Protein AF-A0A661SLY8-F1 (afdb_monomer)

Radius of gyration: 15.24 Å; Cα contacts (8 Å, |Δi|>4): 29; chains: 1; bounding box: 37×28×34 Å

Solvent-accessible surface area (backbone atoms only — not comparable to full-atom values): 4187 Å² total; per-residue (Å²): 141,88,86,85,91,81,78,94,60,94,82,84,41,83,43,100,64,77,59,94,91,51,89,36,59,49,97,63,84,54,69,66,57,53,49,51,52,53,51,49,53,49,31,62,75,68,67,34,70,92,52,38,84,76,35,63,79,66,69,75,105

Foldseek 3Di:
DDDDDDDPDDDADADPDDDPPDGDRDPDDDPVNVVVVVLVVVCVVVVCPPVLVVDPVSVVD

Mean predicted aligned error: 5.65 Å

Secondary structure (DSSP, 8-state):
-------SS----B-S-S-TT--PBPSS--HHHHHHHHHHHHHHHTT-GGGGGG-HHHHT-

Sequence (61 aa):
MRYRITNLAPLVISAKFGDRNMVTTEKYIPGTSVLGLLAKQVITKKNLSDKAHENEDFCNW

pLDDT: mean 88.02, std 6.55, range [68.94,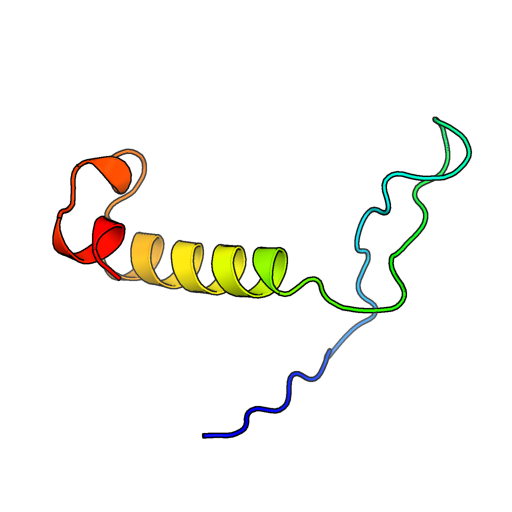 95.19]

Structure (mmCIF, N/CA/C/O backbone):
data_AF-A0A661SLY8-F1
#
_entry.id   AF-A0A661SLY8-F1
#
loop_
_atom_site.group_PDB
_atom_site.id
_atom_site.type_symbol
_atom_site.label_atom_id
_atom_site.label_alt_id
_atom_site.label_comp_id
_atom_site.label_asym_id
_atom_site.label_entity_id
_atom_site.label_seq_id
_atom_site.pdbx_PDB_ins_code
_atom_site.Cartn_x
_atom_site.Cartn_y
_atom_site.Cartn_z
_atom_site.occupancy
_atom_site.B_iso_or_equiv
_atom_site.auth_seq_id
_atom_site.auth_comp_id
_atom_site.auth_asym_id
_atom_site.auth_atom_id
_atom_site.pdbx_PDB_model_num
ATOM 1 N N . MET A 1 1 ? -7.920 -16.927 0.552 1.00 72.25 1 MET A N 1
ATOM 2 C CA . MET A 1 1 ? -8.288 -16.036 -0.577 1.00 72.25 1 MET A CA 1
ATOM 3 C C . MET A 1 1 ? -7.030 -15.641 -1.342 1.00 72.25 1 MET A C 1
ATOM 5 O O . MET A 1 1 ? -5.965 -15.627 -0.740 1.00 72.25 1 MET A O 1
ATOM 9 N N . ARG A 1 2 ? -7.127 -15.372 -2.650 1.00 90.88 2 ARG A N 1
ATOM 10 C CA . ARG A 1 2 ? -6.006 -14.927 -3.497 1.00 90.88 2 ARG A CA 1
ATOM 11 C C . ARG A 1 2 ? -6.416 -13.650 -4.226 1.00 90.88 2 ARG A C 1
ATOM 13 O O . ARG A 1 2 ? -7.519 -13.598 -4.758 1.00 90.88 2 ARG A O 1
ATOM 20 N N . TYR A 1 3 ? -5.528 -12.662 -4.257 1.00 89.62 3 TYR A N 1
ATOM 21 C CA . TYR A 1 3 ? -5.748 -11.369 -4.907 1.00 89.62 3 TYR A CA 1
ATOM 22 C C . TYR A 1 3 ? -4.667 -11.115 -5.960 1.00 89.62 3 TYR A C 1
ATOM 24 O O . TYR A 1 3 ? -3.550 -11.621 -5.840 1.00 89.62 3 TYR A O 1
ATOM 32 N N . ARG A 1 4 ? -5.000 -10.333 -6.992 1.00 94.00 4 ARG A N 1
ATOM 33 C CA . ARG A 1 4 ? -4.067 -9.886 -8.034 1.00 94.00 4 ARG A CA 1
ATOM 34 C C . ARG A 1 4 ? -4.027 -8.363 -8.027 1.00 94.00 4 ARG A C 1
ATOM 36 O O . ARG A 1 4 ? -5.066 -7.729 -8.168 1.00 94.00 4 ARG A O 1
ATOM 43 N N . ILE A 1 5 ? -2.832 -7.802 -7.870 1.00 91.69 5 ILE A N 1
ATOM 44 C CA . ILE A 1 5 ? -2.5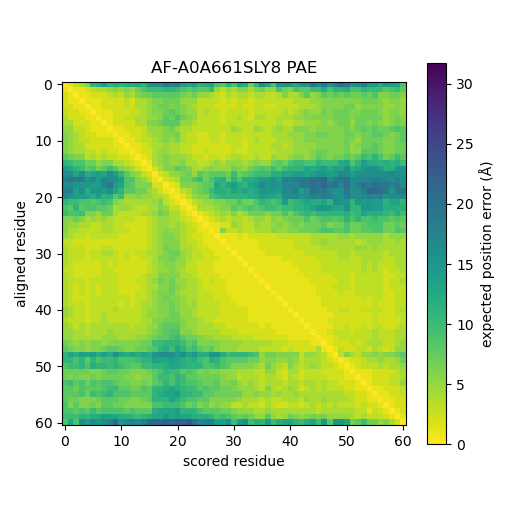93 -6.361 -7.964 1.00 91.69 5 ILE A CA 1
ATOM 45 C C . ILE A 1 5 ? -2.081 -6.072 -9.374 1.00 91.69 5 ILE A C 1
ATOM 47 O O . ILE A 1 5 ? -1.161 -6.740 -9.847 1.00 91.69 5 ILE A O 1
ATOM 51 N N . THR A 1 6 ? -2.686 -5.092 -10.040 1.00 94.06 6 THR A N 1
ATOM 52 C CA . THR A 1 6 ? -2.306 -4.652 -11.386 1.00 94.06 6 THR A CA 1
ATOM 53 C C . THR A 1 6 ? -2.061 -3.154 -11.355 1.00 94.06 6 THR A C 1
ATOM 55 O O . THR A 1 6 ? -2.862 -2.400 -10.806 1.00 94.06 6 THR A O 1
ATOM 58 N N . ASN A 1 7 ? -0.945 -2.720 -11.930 1.00 91.12 7 ASN A N 1
ATOM 59 C CA . ASN A 1 7 ? -0.631 -1.311 -12.088 1.00 91.12 7 ASN A CA 1
ATOM 60 C C . ASN A 1 7 ? -1.237 -0.779 -13.394 1.00 91.12 7 ASN A C 1
ATOM 62 O O . ASN A 1 7 ? -1.079 -1.380 -14.451 1.00 91.12 7 ASN A O 1
ATOM 66 N N . LEU A 1 8 ? -1.924 0.362 -13.322 1.00 95.19 8 LEU A N 1
ATOM 67 C CA . LEU A 1 8 ? -2.466 1.052 -14.504 1.00 95.19 8 LEU A CA 1
ATOM 68 C C . LEU A 1 8 ? -1.440 2.000 -15.150 1.00 95.19 8 LEU A C 1
ATOM 70 O O . LEU A 1 8 ? -1.646 2.473 -16.262 1.00 95.19 8 LEU A O 1
ATOM 74 N N . ALA A 1 9 ? -0.344 2.278 -14.442 1.00 94.56 9 ALA A N 1
ATOM 75 C CA . ALA A 1 9 ? 0.748 3.149 -14.855 1.00 94.56 9 ALA A CA 1
ATOM 76 C C . ALA A 1 9 ? 2.082 2.651 -14.256 1.00 94.56 9 ALA A C 1
ATOM 78 O O . ALA A 1 9 ? 2.068 1.821 -13.335 1.00 94.56 9 ALA A O 1
ATOM 79 N N . PRO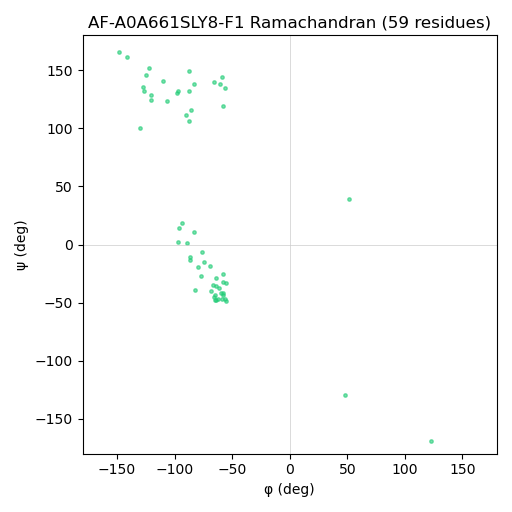 A 1 10 ? 3.240 3.131 -14.747 1.00 91.56 10 PRO A N 1
ATOM 80 C CA . PRO A 1 10 ? 4.532 2.863 -14.119 1.00 91.56 10 PRO A CA 1
ATOM 81 C C . PRO A 1 10 ? 4.547 3.314 -12.651 1.00 91.56 10 PRO A C 1
ATOM 83 O O . PRO A 1 10 ? 4.084 4.406 -12.328 1.00 91.56 10 PRO A O 1
ATOM 86 N N . LEU A 1 11 ? 5.071 2.466 -11.764 1.00 90.25 11 LEU A N 1
ATOM 87 C CA . LEU A 1 11 ? 5.174 2.742 -10.330 1.00 90.25 11 LEU A CA 1
ATOM 88 C C . LEU A 1 11 ? 6.635 2.943 -9.941 1.00 90.25 11 LEU A C 1
ATOM 90 O O . LEU A 1 11 ? 7.502 2.205 -10.402 1.00 90.25 11 LEU A O 1
ATOM 94 N N . VAL A 1 12 ? 6.878 3.907 -9.055 1.00 92.00 12 VAL A N 1
ATOM 95 C CA . VAL A 1 12 ? 8.180 4.134 -8.420 1.00 92.00 12 VAL A CA 1
ATOM 96 C C . VAL A 1 12 ? 8.081 3.666 -6.974 1.00 92.00 12 VAL A C 1
ATOM 98 O O . VAL A 1 12 ? 7.206 4.114 -6.234 1.00 92.00 12 VAL A O 1
ATOM 101 N N . ILE A 1 13 ? 8.963 2.753 -6.575 1.00 90.56 13 ILE A N 1
ATOM 102 C CA . ILE A 1 13 ? 9.005 2.194 -5.219 1.00 90.56 13 ILE A CA 1
ATOM 103 C C . ILE A 1 13 ? 10.434 2.303 -4.724 1.00 90.56 13 ILE A C 1
ATOM 105 O O . ILE A 1 13 ? 11.266 1.493 -5.107 1.00 90.56 13 ILE A O 1
ATOM 109 N N . SER A 1 14 ? 10.728 3.304 -3.901 1.00 88.44 14 SER A N 1
ATOM 110 C CA . SER A 1 14 ? 12.100 3.590 -3.485 1.00 88.44 14 SER A CA 1
ATOM 111 C C . SER A 1 14 ? 12.757 2.392 -2.800 1.00 88.44 14 SER A C 1
ATOM 113 O O . SER A 1 14 ? 12.309 1.955 -1.737 1.00 88.44 14 SER A O 1
ATOM 115 N N . ALA A 1 15 ? 13.847 1.908 -3.386 1.00 84.50 15 ALA A N 1
ATOM 116 C CA . ALA A 1 15 ? 14.704 0.908 -2.779 1.00 84.50 15 ALA A CA 1
ATOM 117 C C . ALA A 1 15 ? 15.772 1.575 -1.900 1.00 84.5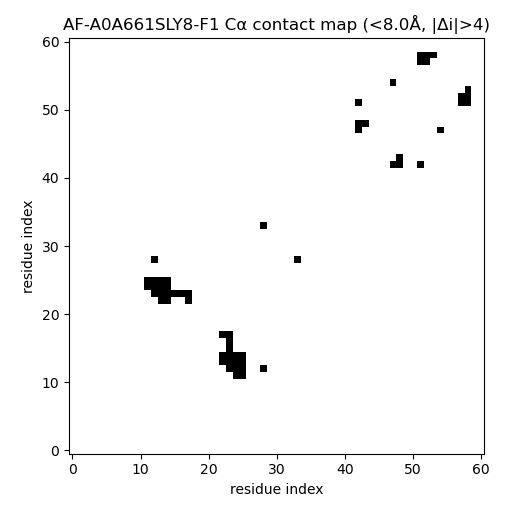0 15 ALA A C 1
ATOM 119 O O . ALA A 1 15 ? 16.216 2.693 -2.160 1.00 84.50 15 ALA A O 1
ATOM 120 N N . LYS A 1 16 ? 16.201 0.894 -0.831 1.00 76.62 16 LYS A N 1
ATOM 121 C CA . LYS A 1 16 ? 17.191 1.434 0.130 1.00 76.62 16 LYS A CA 1
ATOM 122 C C . LYS A 1 16 ? 18.653 1.262 -0.309 1.00 76.62 16 LYS A C 1
ATOM 124 O O . LYS A 1 16 ? 19.553 1.460 0.503 1.00 76.62 16 LYS A O 1
ATOM 129 N N . PHE A 1 17 ? 18.903 0.868 -1.556 1.00 73.88 17 PHE A N 1
ATOM 130 C CA . PHE A 1 17 ? 20.244 0.595 -2.073 1.00 73.88 17 PHE A CA 1
ATOM 131 C C . PHE A 1 17 ? 20.536 1.412 -3.337 1.00 73.88 17 PHE A C 1
ATOM 133 O O . PHE A 1 17 ? 19.652 1.632 -4.166 1.00 73.88 17 PHE A O 1
ATOM 140 N N . GLY A 1 18 ? 21.798 1.812 -3.506 1.00 69.69 18 GLY A N 1
ATOM 141 C CA . GLY A 1 18 ? 22.265 2.592 -4.652 1.00 69.69 18 GLY A CA 1
ATOM 142 C C . GLY A 1 18 ? 22.919 3.914 -4.254 1.00 69.69 18 GLY A C 1
ATOM 143 O O . GLY A 1 18 ? 23.228 4.143 -3.084 1.00 69.69 18 GLY A O 1
ATOM 144 N N . ASP A 1 19 ? 23.155 4.762 -5.253 1.00 76.69 19 ASP A N 1
ATOM 145 C CA . ASP A 1 19 ? 23.673 6.117 -5.063 1.00 76.69 19 ASP A CA 1
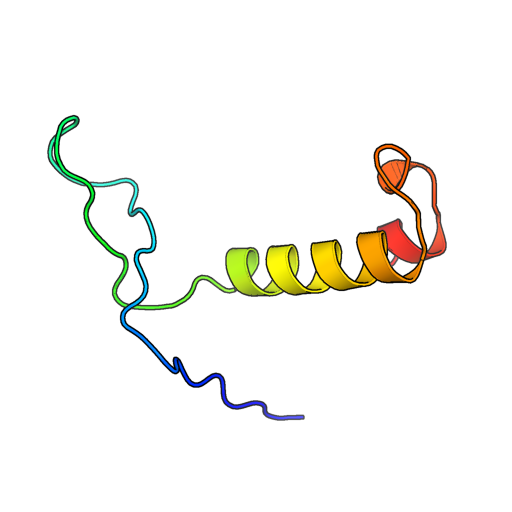ATOM 146 C C . ASP A 1 19 ? 22.647 6.985 -4.318 1.00 76.69 19 ASP A C 1
ATOM 148 O O . ASP A 1 19 ? 21.450 6.928 -4.598 1.00 76.69 19 ASP A O 1
ATOM 152 N N . ARG A 1 20 ? 23.116 7.820 -3.384 1.00 72.44 20 ARG A N 1
ATOM 153 C CA . ARG A 1 20 ? 22.271 8.714 -2.573 1.00 72.44 20 ARG A CA 1
ATOM 154 C C . ARG A 1 20 ? 21.439 9.690 -3.410 1.00 72.44 20 ARG A C 1
ATOM 156 O O . ARG A 1 20 ? 20.401 10.145 -2.938 1.00 72.44 20 ARG A O 1
ATOM 163 N N . ASN A 1 21 ? 21.895 10.005 -4.619 1.00 80.81 21 ASN A N 1
ATOM 164 C CA . ASN A 1 21 ? 21.258 10.942 -5.537 1.00 80.81 21 ASN A CA 1
ATOM 165 C C . ASN A 1 21 ? 20.383 10.250 -6.593 1.00 80.81 21 ASN A C 1
ATOM 167 O O . ASN A 1 21 ? 19.823 10.926 -7.455 1.00 80.81 21 ASN A O 1
ATOM 171 N N . MET A 1 22 ? 20.248 8.920 -6.547 1.00 81.50 22 MET A N 1
ATOM 172 C CA . MET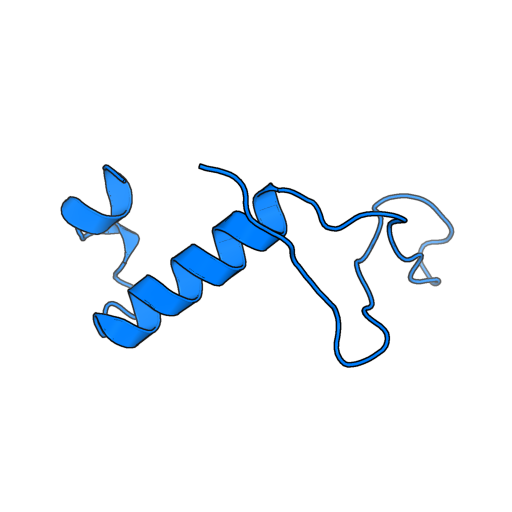 A 1 22 ? 19.451 8.155 -7.503 1.00 81.50 22 MET A CA 1
ATOM 173 C C . MET A 1 22 ? 18.340 7.383 -6.790 1.00 81.50 22 MET A C 1
ATOM 175 O O . MET A 1 22 ? 18.587 6.623 -5.859 1.00 81.50 22 MET A O 1
ATOM 179 N N . VAL A 1 23 ? 17.098 7.534 -7.259 1.00 81.31 23 VAL A N 1
ATOM 180 C CA . VAL A 1 23 ? 15.981 6.708 -6.783 1.00 81.31 23 VAL A CA 1
ATOM 181 C C . VAL A 1 23 ? 15.924 5.438 -7.621 1.00 81.31 23 VAL A C 1
ATOM 183 O O . VAL A 1 23 ? 15.512 5.451 -8.781 1.00 81.31 23 VAL A O 1
ATOM 186 N N . THR A 1 24 ? 16.338 4.326 -7.028 1.00 83.38 24 THR A N 1
ATOM 187 C CA . THR A 1 24 ? 16.146 2.985 -7.583 1.00 83.38 24 THR A CA 1
ATOM 188 C C . THR A 1 24 ? 14.750 2.483 -7.220 1.00 83.38 24 THR A C 1
ATOM 190 O O . THR A 1 24 ? 14.267 2.703 -6.110 1.00 83.38 24 THR A O 1
ATOM 193 N N . THR A 1 25 ? 14.067 1.839 -8.172 1.00 86.31 25 THR A N 1
ATOM 194 C CA . THR A 1 25 ? 12.745 1.243 -7.935 1.00 86.31 25 THR A CA 1
ATOM 195 C C . THR A 1 25 ? 12.859 -0.247 -7.631 1.00 86.31 25 THR A C 1
ATOM 197 O O . THR A 1 25 ? 13.529 -0.977 -8.363 1.00 86.31 25 THR A O 1
ATOM 200 N N . GLU A 1 26 ? 12.187 -0.702 -6.574 1.00 88.81 26 GLU A N 1
ATOM 201 C CA . GLU A 1 26 ? 12.051 -2.118 -6.233 1.00 88.81 26 GLU A CA 1
ATOM 202 C C . GLU A 1 26 ? 11.376 -2.905 -7.364 1.00 88.81 26 GLU A C 1
ATOM 204 O O . GLU A 1 26 ? 10.443 -2.437 -8.017 1.00 88.81 26 GLU A O 1
ATOM 209 N N . LYS A 1 27 ? 11.810 -4.153 -7.570 1.00 89.81 27 LYS A N 1
ATOM 210 C CA . LYS A 1 27 ? 11.243 -5.044 -8.605 1.00 89.81 27 LYS A CA 1
ATOM 211 C C . LYS A 1 27 ? 9.879 -5.633 -8.227 1.00 89.81 27 LYS A C 1
ATOM 213 O O . LYS A 1 27 ? 9.269 -6.337 -9.028 1.00 89.81 27 LYS A O 1
ATOM 218 N N . TYR A 1 28 ? 9.424 -5.395 -7.003 1.00 90.31 28 TYR A N 1
ATOM 219 C CA . TYR A 1 28 ? 8.173 -5.901 -6.454 1.00 90.31 28 TYR A CA 1
ATOM 220 C C . TYR A 1 28 ? 7.513 -4.828 -5.588 1.00 90.31 28 TYR A C 1
ATOM 222 O O . TYR A 1 28 ? 8.169 -3.895 -5.134 1.00 90.31 28 TYR A O 1
ATOM 230 N N . ILE A 1 29 ? 6.212 -4.979 -5.331 1.00 91.75 29 ILE A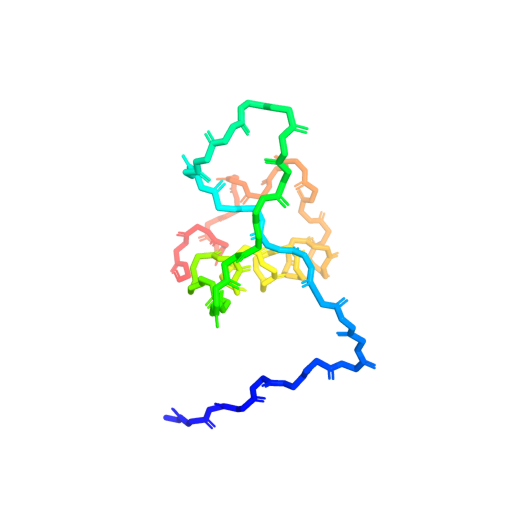 N 1
ATOM 231 C CA . ILE A 1 29 ? 5.491 -4.143 -4.367 1.00 91.75 29 ILE A CA 1
ATOM 232 C C . ILE A 1 29 ? 5.664 -4.771 -2.977 1.00 91.75 29 ILE A C 1
ATOM 234 O O . ILE A 1 29 ? 5.185 -5.891 -2.775 1.00 91.75 29 ILE A O 1
ATOM 238 N N . PRO A 1 30 ? 6.323 -4.106 -2.008 1.00 92.56 30 PRO A N 1
ATOM 239 C CA . PRO A 1 30 ? 6.459 -4.643 -0.662 1.00 92.56 30 PRO A CA 1
ATOM 240 C C . PRO A 1 30 ? 5.091 -4.851 -0.009 1.00 92.56 30 PRO A C 1
ATOM 242 O O . PRO A 1 30 ? 4.215 -3.986 -0.086 1.00 92.56 30 PRO A O 1
ATOM 245 N N . GLY A 1 31 ? 4.912 -5.973 0.694 1.00 91.31 31 GLY A N 1
ATOM 246 C CA . GLY A 1 31 ? 3.665 -6.251 1.418 1.00 91.31 31 GLY A CA 1
ATOM 247 C C . GLY A 1 31 ? 3.327 -5.169 2.450 1.00 91.31 31 GLY A C 1
ATOM 248 O O . GLY 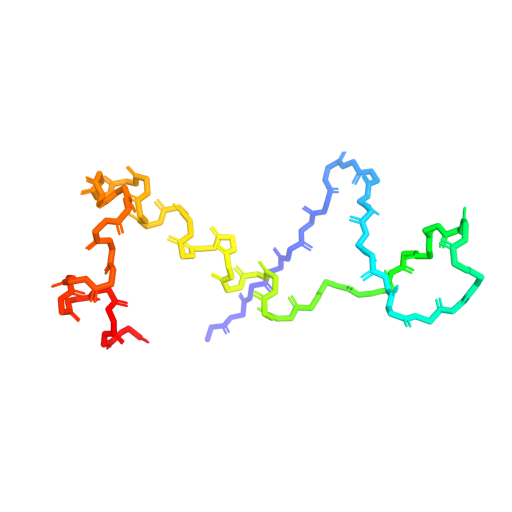A 1 31 ? 2.164 -4.824 2.626 1.00 91.31 31 GLY A O 1
ATOM 249 N N . THR A 1 32 ? 4.346 -4.551 3.052 1.00 93.00 32 THR A N 1
ATOM 250 C CA . THR A 1 32 ? 4.202 -3.402 3.960 1.00 93.00 32 THR A CA 1
ATOM 251 C C . THR A 1 32 ? 3.630 -2.167 3.265 1.00 93.00 32 THR A C 1
ATOM 253 O O . THR A 1 32 ? 2.824 -1.455 3.858 1.00 93.00 32 THR A O 1
ATOM 256 N N . SER A 1 33 ? 3.980 -1.923 1.998 1.00 93.38 33 SER A N 1
ATOM 257 C CA . SER A 1 33 ? 3.401 -0.837 1.199 1.00 93.38 33 SER A CA 1
ATOM 258 C C . SER A 1 33 ? 1.930 -1.100 0.882 1.00 93.38 33 SER A C 1
ATOM 260 O O . SER A 1 33 ? 1.117 -0.183 0.970 1.00 93.38 33 SER A O 1
ATOM 262 N N . VAL A 1 34 ? 1.573 -2.352 0.566 1.00 93.69 34 VAL A N 1
ATOM 263 C CA . VAL A 1 34 ? 0.168 -2.754 0.370 1.00 93.69 34 VAL A CA 1
ATOM 264 C C . VAL A 1 34 ? -0.625 -2.569 1.663 1.00 93.69 34 VAL A C 1
ATOM 266 O O . VAL A 1 34 ? -1.695 -1.966 1.638 1.00 93.69 34 VAL A O 1
ATOM 269 N N . LEU A 1 35 ? -0.081 -3.020 2.796 1.00 93.06 35 LEU A N 1
ATOM 270 C CA . LEU A 1 35 ? -0.702 -2.840 4.107 1.00 93.06 35 LEU A CA 1
ATOM 271 C C . LEU A 1 35 ? -0.904 -1.357 4.433 1.00 93.06 35 LEU A C 1
ATOM 273 O O . LEU A 1 35 ? -2.003 -0.966 4.807 1.00 93.06 35 LEU A O 1
ATOM 277 N N . GLY A 1 36 ? 0.114 -0.519 4.222 1.00 93.44 36 GLY A N 1
ATOM 278 C CA . GLY A 1 36 ? 0.014 0.926 4.435 1.00 93.44 36 GLY A CA 1
ATOM 279 C C . GLY A 1 36 ? -1.040 1.594 3.545 1.00 93.44 36 GLY A C 1
ATOM 280 O O . GLY A 1 36 ? -1.769 2.473 4.004 1.00 93.44 36 GLY A O 1
ATOM 281 N N . LEU A 1 37 ? -1.176 1.150 2.290 1.00 93.81 37 LEU A N 1
ATOM 282 C CA . LEU A 1 37 ? -2.218 1.631 1.380 1.00 93.81 37 LEU A CA 1
ATOM 283 C C . LEU A 1 37 ? -3.621 1.278 1.893 1.00 93.81 37 LEU A C 1
ATOM 285 O O . LEU A 1 37 ? -4.491 2.149 1.939 1.00 93.81 37 LEU A O 1
ATOM 289 N N . LEU A 1 38 ? -3.834 0.027 2.306 1.00 93.00 38 LEU A N 1
ATOM 290 C CA . LEU A 1 38 ? -5.113 -0.416 2.868 1.00 93.00 38 LEU A CA 1
ATOM 291 C C . LEU A 1 38 ? -5.422 0.293 4.192 1.00 93.00 38 LEU A C 1
ATOM 293 O O . LEU A 1 38 ? -6.532 0.787 4.380 1.00 93.00 38 LEU A O 1
ATOM 297 N N . ALA A 1 39 ? -4.428 0.423 5.072 1.00 93.56 39 ALA A N 1
ATOM 298 C CA . ALA A 1 39 ? -4.546 1.157 6.326 1.00 93.56 39 ALA A CA 1
ATOM 299 C C . ALA A 1 39 ? -4.992 2.605 6.076 1.00 93.56 39 ALA A C 1
ATOM 301 O O . ALA A 1 39 ? -5.965 3.066 6.670 1.00 93.56 39 ALA A O 1
ATOM 302 N N . LYS A 1 40 ? -4.365 3.297 5.114 1.00 93.50 40 LYS A N 1
ATOM 303 C CA . LYS A 1 40 ? -4.770 4.650 4.709 1.00 93.50 40 LYS A CA 1
ATOM 304 C C . LYS A 1 40 ? -6.223 4.699 4.231 1.00 93.50 40 LYS A C 1
ATOM 306 O O . LYS A 1 40 ? -6.952 5.604 4.627 1.00 93.50 40 LYS A O 1
ATOM 311 N N . GLN A 1 41 ? -6.663 3.737 3.417 1.00 93.44 41 GLN A N 1
ATOM 312 C CA . GLN A 1 41 ? -8.059 3.678 2.964 1.00 93.44 41 GLN A CA 1
ATOM 313 C C . GLN A 1 41 ? -9.038 3.544 4.134 1.00 93.44 41 GLN A C 1
ATOM 315 O O . GLN A 1 41 ? -10.068 4.219 4.142 1.00 93.44 41 GLN A O 1
ATOM 320 N N . VAL A 1 42 ? -8.716 2.717 5.132 1.00 92.44 42 VAL A N 1
ATOM 321 C CA . VAL A 1 42 ? -9.539 2.560 6.339 1.00 92.44 42 VAL A CA 1
ATOM 322 C C . VAL A 1 42 ? -9.569 3.854 7.152 1.00 92.44 42 VAL A C 1
ATOM 324 O O . VAL A 1 42 ? -10.661 4.311 7.490 1.00 92.44 42 VAL A O 1
ATOM 327 N N . ILE A 1 43 ? -8.412 4.480 7.400 1.00 93.81 43 ILE A N 1
ATOM 328 C CA . ILE A 1 43 ? -8.306 5.760 8.126 1.00 93.81 43 ILE A CA 1
ATOM 329 C C . ILE A 1 43 ? -9.168 6.832 7.460 1.00 93.81 43 ILE A C 1
ATOM 331 O O . ILE A 1 43 ? -9.949 7.501 8.135 1.00 93.81 43 ILE A O 1
ATOM 335 N N . THR A 1 44 ? -9.063 6.977 6.135 1.00 93.31 44 THR A N 1
ATOM 336 C CA . THR A 1 44 ? -9.847 7.961 5.379 1.00 93.31 44 THR A CA 1
ATOM 337 C C . THR A 1 44 ? -11.338 7.637 5.419 1.00 93.31 44 THR A C 1
ATOM 339 O O . THR A 1 44 ? -12.147 8.523 5.674 1.00 93.31 44 THR A O 1
ATOM 342 N N . LYS A 1 45 ? -11.722 6.370 5.219 1.00 92.62 45 LYS A N 1
ATOM 343 C CA . LYS A 1 45 ? -13.134 5.959 5.193 1.00 92.62 45 LYS A CA 1
ATOM 344 C C . LYS A 1 45 ? -13.819 6.098 6.555 1.00 92.62 45 LYS A C 1
ATOM 346 O O . LYS A 1 45 ? -15.000 6.423 6.603 1.00 92.62 45 LYS A O 1
ATOM 351 N N . LYS A 1 46 ? -13.090 5.847 7.645 1.00 90.38 46 LYS A N 1
ATOM 352 C CA . LYS A 1 46 ? -13.571 5.995 9.028 1.00 90.38 46 LYS A CA 1
ATOM 353 C C . LYS A 1 46 ? -13.338 7.403 9.604 1.00 90.38 46 LYS A C 1
ATOM 355 O O . LYS A 1 46 ? -13.682 7.637 10.754 1.00 90.38 46 LYS A O 1
ATOM 360 N N . ASN A 1 47 ? -12.767 8.324 8.823 1.00 91.75 47 ASN A N 1
ATOM 361 C CA . ASN A 1 47 ? -12.426 9.690 9.231 1.00 91.75 47 ASN A CA 1
ATOM 362 C C . ASN A 1 47 ? -11.600 9.763 10.535 1.00 91.75 47 ASN A C 1
ATOM 364 O O . ASN A 1 47 ? -11.822 10.626 11.380 1.00 91.75 47 ASN A O 1
ATOM 368 N N . LEU A 1 48 ? -10.656 8.830 10.704 1.00 90.25 48 LEU A N 1
ATOM 369 C CA . LEU A 1 48 ? -9.837 8.729 11.920 1.00 90.25 48 LEU A CA 1
ATOM 370 C C . LEU A 1 48 ? -8.688 9.747 11.949 1.00 90.25 48 LEU A C 1
ATOM 372 O O . LEU A 1 48 ? -8.155 10.036 13.017 1.00 90.25 48 LEU A O 1
ATOM 376 N N . SER A 1 49 ? -8.317 10.289 10.783 1.00 87.44 49 SER A N 1
ATOM 377 C CA . SER A 1 49 ? -7.246 11.278 10.624 1.00 87.44 49 SER A CA 1
ATOM 378 C C . SER A 1 49 ? -5.961 10.852 11.370 1.00 87.44 49 SER A C 1
ATOM 380 O O . SER A 1 49 ? -5.482 9.728 11.219 1.00 87.44 49 SER A O 1
ATOM 382 N N . ASP A 1 50 ? -5.414 11.746 12.180 1.00 86.38 50 ASP A N 1
ATOM 383 C CA . ASP A 1 50 ? -4.242 11.650 13.043 1.00 86.38 50 ASP A CA 1
ATOM 384 C C . ASP A 1 50 ? -4.479 10.820 14.319 1.00 86.38 50 ASP A C 1
ATOM 386 O O . ASP A 1 50 ? -3.523 10.341 14.930 1.00 86.38 50 ASP A O 1
ATOM 390 N N . LYS A 1 51 ? -5.740 10.543 14.669 1.00 88.19 51 LYS A N 1
ATOM 391 C CA . LYS A 1 51 ? -6.138 9.767 15.857 1.00 88.19 51 LYS A CA 1
ATOM 392 C C . LYS A 1 51 ? -6.402 8.290 15.570 1.00 88.19 51 LYS A C 1
ATOM 394 O O . LYS A 1 51 ? -6.955 7.579 16.400 1.00 88.19 51 LYS A O 1
ATOM 399 N N . ALA A 1 52 ? -5.989 7.791 14.404 1.00 88.94 52 ALA A N 1
ATOM 400 C CA . ALA A 1 52 ? -6.161 6.383 14.041 1.00 88.94 52 ALA A CA 1
ATOM 401 C C . ALA A 1 52 ? -5.553 5.411 15.065 1.00 88.94 52 ALA A C 1
ATOM 403 O O . ALA A 1 52 ? -6.109 4.345 15.300 1.00 88.94 52 ALA A O 1
ATOM 404 N N . HIS A 1 53 ? -4.454 5.806 15.706 1.00 88.50 53 HIS A N 1
ATOM 405 C C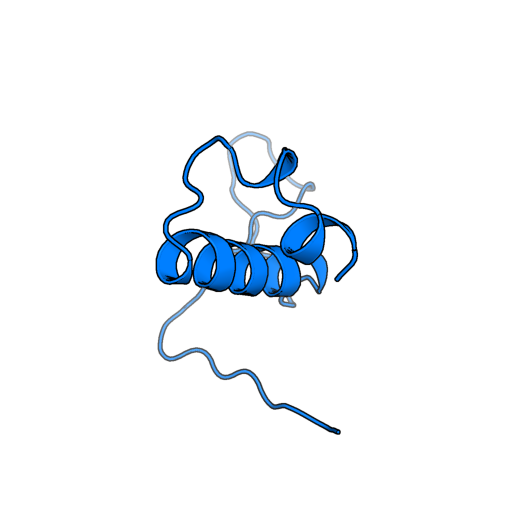A . HIS A 1 53 ? -3.775 5.025 16.737 1.00 88.50 53 HIS A CA 1
ATOM 406 C C . HIS A 1 53 ? -4.568 4.901 18.054 1.00 88.50 53 HIS A C 1
ATOM 408 O O . HIS A 1 53 ? -4.287 4.004 18.842 1.00 88.50 53 HIS A O 1
ATOM 414 N N . GLU A 1 54 ? -5.555 5.771 18.286 1.00 90.44 54 GLU A N 1
ATOM 415 C CA . GLU A 1 54 ? -6.451 5.730 19.452 1.00 90.44 54 GLU A CA 1
ATOM 416 C C . GLU A 1 54 ? -7.666 4.811 19.214 1.00 90.44 54 GLU A C 1
ATOM 418 O O . GLU A 1 54 ? -8.425 4.524 20.135 1.00 90.44 54 GLU A O 1
ATOM 423 N N . ASN A 1 55 ? -7.884 4.353 17.975 1.00 88.88 55 ASN A N 1
ATOM 424 C CA . ASN A 1 55 ? -9.028 3.522 17.619 1.00 88.88 55 ASN A CA 1
ATOM 425 C C . ASN A 1 55 ? -8.699 2.030 17.790 1.00 88.88 55 ASN A C 1
ATOM 427 O O . ASN A 1 55 ? -7.933 1.462 17.011 1.00 88.88 55 ASN A O 1
ATOM 431 N N . GLU A 1 56 ? -9.323 1.380 18.775 1.00 86.62 56 GLU A N 1
ATOM 432 C CA . GLU A 1 56 ? -9.090 -0.041 19.082 1.00 86.62 56 GLU A CA 1
ATOM 433 C C . GLU A 1 56 ? -9.368 -0.966 17.885 1.00 86.62 56 GLU A C 1
ATOM 435 O O . GLU A 1 56 ? -8.566 -1.853 17.601 1.00 86.62 56 GLU A O 1
ATOM 440 N N . ASP A 1 57 ? -10.443 -0.723 17.126 1.00 85.50 57 ASP A N 1
ATOM 441 C CA . ASP A 1 57 ? -10.781 -1.527 15.940 1.00 85.50 57 ASP A CA 1
ATOM 442 C C . ASP A 1 57 ? -9.734 -1.426 14.823 1.00 85.50 57 ASP A C 1
ATOM 444 O O . ASP A 1 57 ? -9.624 -2.320 13.987 1.00 85.50 57 ASP A O 1
ATOM 448 N N . PHE A 1 58 ? -9.022 -0.301 14.737 1.00 87.50 58 PHE A N 1
ATOM 449 C CA . PHE A 1 58 ? -7.982 -0.082 13.737 1.00 87.50 58 PHE A CA 1
ATOM 450 C C . PHE A 1 58 ? -6.654 -0.716 14.161 1.00 87.50 58 PHE A C 1
ATOM 452 O O . PHE A 1 58 ? -5.957 -1.284 13.323 1.00 87.50 58 PHE A O 1
ATOM 459 N N . CYS A 1 59 ? -6.315 -0.638 15.449 1.00 83.88 59 CYS A N 1
ATOM 460 C CA . CYS A 1 59 ? -5.071 -1.186 15.992 1.00 83.88 59 CYS A CA 1
ATOM 461 C C . CYS A 1 59 ? -5.097 -2.713 16.166 1.00 83.88 59 CYS A C 1
ATOM 463 O O . CYS A 1 59 ? -4.044 -3.340 16.089 1.00 83.88 59 CYS A O 1
ATOM 465 N N . ASN A 1 60 ? -6.274 -3.313 16.368 1.00 81.56 60 ASN A N 1
ATOM 466 C CA . ASN A 1 60 ? -6.444 -4.759 16.568 1.00 81.56 60 ASN A CA 1
ATOM 467 C C . ASN A 1 60 ? -6.752 -5.537 15.271 1.00 81.56 60 ASN A C 1
ATOM 469 O O . ASN A 1 60 ? -7.292 -6.643 15.333 1.00 81.56 60 ASN A O 1
ATOM 473 N N . TRP A 1 61 ? -6.468 -4.944 14.109 1.00 68.94 61 TRP A N 1
ATOM 474 C CA . TRP A 1 61 ? -6.780 -5.505 12.792 1.00 68.94 61 TRP A CA 1
ATOM 475 C C . TRP A 1 61 ? -5.751 -6.529 12.294 1.00 68.94 61 TRP A C 1
ATOM 477 O O . TRP A 1 61 ? -4.532 -6.273 12.421 1.00 68.94 61 TRP A O 1
#